Protein AF-A0AAE4K3S6-F1 (afdb_monomer_lite)

Structure (mmCIF, N/CA/C/O backbone):
data_AF-A0AAE4K3S6-F1
#
_entry.id   AF-A0AAE4K3S6-F1
#
loop_
_atom_site.group_PDB
_atom_site.id
_atom_site.type_symbol
_atom_site.label_atom_id
_atom_site.label_alt_id
_atom_site.label_comp_id
_atom_site.label_asym_id
_atom_site.label_entity_id
_atom_site.label_seq_id
_atom_site.pdbx_PDB_ins_code
_atom_site.Cartn_x
_atom_site.Cartn_y
_atom_site.Cartn_z
_atom_site.occupancy
_atom_site.B_iso_or_equiv
_atom_site.auth_seq_id
_atom_site.auth_comp_id
_atom_site.auth_asym_id
_atom_site.auth_atom_id
_atom_site.pdbx_PDB_model_num
ATOM 1 N N . MET A 1 1 ? 15.230 -12.826 1.127 1.00 75.38 1 MET A N 1
ATOM 2 C CA . MET A 1 1 ? 14.024 -13.684 1.085 1.00 75.38 1 MET A CA 1
ATOM 3 C C . MET A 1 1 ? 12.966 -1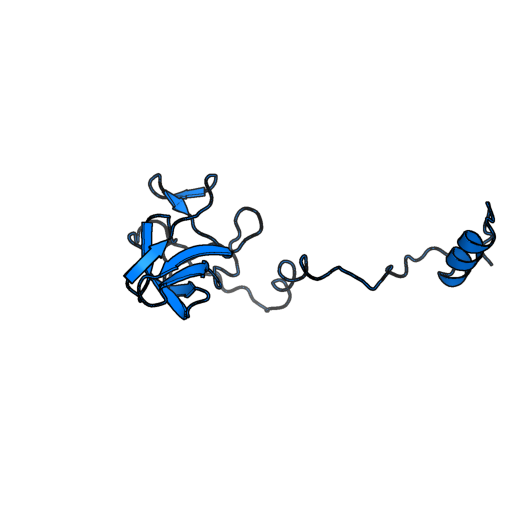2.968 0.265 1.00 75.38 1 MET A C 1
ATOM 5 O O . MET A 1 1 ? 12.835 -11.760 0.452 1.00 75.38 1 MET A O 1
ATOM 9 N N . PRO A 1 2 ? 12.272 -13.660 -0.648 1.00 89.12 2 PRO A N 1
ATOM 10 C CA . PRO A 1 2 ? 11.212 -13.052 -1.440 1.00 89.12 2 PRO A CA 1
ATOM 11 C C . PRO A 1 2 ? 10.028 -12.651 -0.549 1.00 89.12 2 PRO A C 1
ATOM 13 O O . PRO A 1 2 ? 9.647 -13.398 0.352 1.00 89.12 2 PRO A O 1
ATOM 16 N N . LYS A 1 3 ? 9.462 -11.466 -0.784 1.00 93.50 3 LYS A N 1
ATOM 17 C CA . LYS A 1 3 ? 8.271 -10.958 -0.088 1.00 93.50 3 LYS A CA 1
ATOM 18 C C . LYS A 1 3 ? 7.097 -10.910 -1.057 1.00 93.50 3 LYS A C 1
ATOM 20 O O . LYS A 1 3 ? 7.251 -10.444 -2.182 1.00 93.50 3 LYS A O 1
ATOM 25 N N . ALA A 1 4 ? 5.932 -11.374 -0.623 1.00 95.69 4 ALA A N 1
ATOM 26 C CA . ALA A 1 4 ? 4.716 -11.340 -1.428 1.00 95.69 4 ALA A CA 1
ATOM 27 C C . ALA A 1 4 ? 4.220 -9.909 -1.669 1.00 95.69 4 ALA A C 1
ATOM 29 O O . ALA A 1 4 ? 4.333 -9.063 -0.781 1.00 95.69 4 ALA A O 1
ATOM 30 N N . PHE A 1 5 ? 3.664 -9.652 -2.851 1.00 96.44 5 PHE A N 1
ATOM 31 C CA . PHE A 1 5 ? 2.978 -8.396 -3.152 1.00 96.44 5 PHE A CA 1
ATOM 32 C C . PHE A 1 5 ? 1.690 -8.243 -2.352 1.00 96.44 5 PHE A C 1
ATOM 34 O O . PHE A 1 5 ? 0.950 -9.211 -2.163 1.00 96.44 5 PHE A O 1
ATOM 41 N N . ILE A 1 6 ? 1.418 -7.008 -1.942 1.00 97.81 6 ILE A N 1
ATOM 42 C CA . ILE A 1 6 ? 0.150 -6.632 -1.327 1.00 97.81 6 ILE A CA 1
ATOM 43 C C . ILE A 1 6 ? -0.860 -6.293 -2.417 1.00 97.81 6 ILE A C 1
ATOM 45 O O . ILE A 1 6 ? -0.539 -5.612 -3.386 1.00 97.81 6 ILE A O 1
ATOM 49 N N . THR A 1 7 ? -2.091 -6.754 -2.248 1.00 97.75 7 THR A N 1
ATOM 50 C CA . THR A 1 7 ? -3.216 -6.517 -3.157 1.00 97.75 7 THR A CA 1
ATOM 51 C C . THR A 1 7 ? -4.406 -5.912 -2.420 1.00 97.75 7 THR A C 1
ATOM 53 O O . THR A 1 7 ? -4.502 -5.983 -1.192 1.00 97.75 7 THR A O 1
ATOM 56 N N . ILE A 1 8 ? -5.347 -5.320 -3.160 1.00 97.56 8 ILE A N 1
ATOM 57 C CA . ILE A 1 8 ? -6.608 -4.843 -2.574 1.00 97.56 8 ILE A CA 1
ATOM 58 C C . ILE A 1 8 ? -7.320 -5.988 -1.836 1.00 97.56 8 ILE A C 1
ATOM 60 O O . ILE A 1 8 ? -7.482 -7.096 -2.353 1.00 97.56 8 ILE A O 1
ATOM 64 N N . GLY A 1 9 ? -7.779 -5.702 -0.618 1.00 96.50 9 GLY A N 1
ATOM 65 C CA . GLY A 1 9 ? -8.424 -6.666 0.271 1.00 96.50 9 GLY A CA 1
ATOM 66 C C . GLY A 1 9 ? -7.477 -7.359 1.255 1.00 96.50 9 GLY A C 1
ATOM 67 O O . GLY A 1 9 ? -7.961 -8.018 2.180 1.00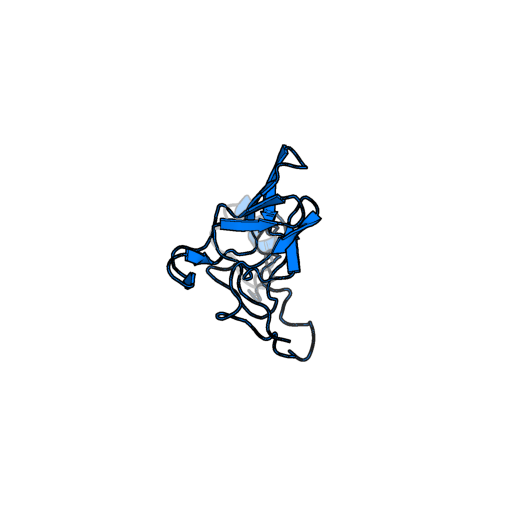 96.50 9 GLY A O 1
ATOM 68 N N . ASP A 1 10 ? -6.161 -7.186 1.110 1.00 97.69 10 ASP A N 1
ATOM 69 C CA . ASP A 1 10 ? -5.187 -7.677 2.086 1.00 97.69 10 ASP A CA 1
ATOM 70 C C . ASP A 1 10 ? -5.343 -6.989 3.442 1.00 97.69 10 ASP A C 1
ATOM 72 O O . ASP A 1 10 ? -5.850 -5.867 3.554 1.00 97.69 10 ASP A O 1
ATOM 76 N N . LYS A 1 11 ? -4.929 -7.693 4.496 1.00 97.94 11 LYS A N 1
ATOM 77 C CA . LYS A 1 11 ? -5.151 -7.270 5.879 1.00 97.94 11 LYS A CA 1
ATOM 78 C C . LYS A 1 11 ? -3.953 -6.527 6.438 1.00 97.94 11 LYS A C 1
ATOM 80 O O . LYS A 1 11 ? -2.830 -6.661 5.963 1.00 97.94 11 LYS A O 1
ATOM 85 N N . THR A 1 12 ? -4.194 -5.750 7.486 1.00 97.94 12 THR A N 1
ATOM 86 C CA . THR A 1 12 ? -3.127 -5.123 8.271 1.00 97.94 12 THR A CA 1
ATOM 87 C C . THR A 1 12 ? -3.089 -5.691 9.684 1.00 97.94 12 THR A C 1
ATOM 89 O O . THR A 1 12 ? -4.086 -6.216 10.183 1.00 97.94 12 THR A O 1
ATOM 92 N N . SER A 1 13 ? -1.955 -5.553 10.371 1.00 97.88 13 SER A N 1
ATOM 93 C CA . SER A 1 13 ? -1.784 -6.009 11.760 1.00 97.88 13 SER A CA 1
ATOM 94 C C . SER A 1 13 ? -2.746 -5.352 12.759 1.00 97.88 13 SER A C 1
ATOM 96 O O . SER A 1 13 ? -2.977 -5.886 13.838 1.00 97.88 13 SER A O 1
ATOM 98 N N . HIS A 1 14 ? -3.339 -4.209 12.408 1.00 97.12 14 HIS A N 1
ATOM 99 C CA . HIS A 1 14 ? -4.369 -3.533 13.202 1.00 97.12 14 HIS A CA 1
ATOM 100 C C . HIS A 1 14 ? -5.797 -4.010 12.877 1.00 97.12 14 HIS A C 1
ATOM 102 O O . HIS A 1 14 ? -6.763 -3.378 13.302 1.00 97.12 14 HIS A O 1
ATOM 108 N N . GLY A 1 15 ? -5.944 -5.091 12.103 1.00 95.88 15 GLY A N 1
ATOM 109 C CA . GLY A 1 15 ? -7.236 -5.597 11.627 1.00 95.88 15 GLY A CA 1
ATOM 110 C C . GLY A 1 15 ? -7.815 -4.796 10.458 1.00 95.88 15 GLY A C 1
ATOM 111 O O . GLY A 1 15 ? -8.985 -4.954 10.117 1.00 95.88 15 GLY A O 1
ATOM 112 N N . GLY A 1 16 ? -7.013 -3.916 9.858 1.00 96.94 16 GLY A N 1
ATOM 113 C CA . GLY A 1 16 ? -7.409 -3.090 8.727 1.00 96.94 16 GLY A CA 1
ATOM 114 C C . GLY A 1 16 ? -7.419 -3.830 7.400 1.00 96.94 16 GLY A C 1
ATOM 115 O O . GLY A 1 16 ? -7.101 -5.018 7.330 1.00 96.94 16 GLY A O 1
ATOM 116 N N . THR A 1 17 ? -7.809 -3.125 6.341 1.00 98.12 17 THR A N 1
ATOM 117 C CA . THR A 1 17 ? -7.858 -3.665 4.973 1.00 98.12 17 THR A CA 1
ATOM 118 C C . THR A 1 17 ? -7.339 -2.646 3.962 1.00 98.12 17 THR A C 1
ATOM 120 O O . THR A 1 17 ? -7.615 -1.453 4.094 1.00 98.12 17 THR A O 1
ATOM 123 N N . VAL A 1 18 ? -6.597 -3.110 2.959 1.00 98.06 18 VAL A N 1
ATOM 124 C CA . VAL A 1 18 ? -6.140 -2.296 1.822 1.00 98.06 18 VAL A CA 1
ATOM 125 C C . VAL A 1 18 ? -7.299 -2.062 0.856 1.00 98.06 18 VAL A C 1
ATOM 127 O O . VAL A 1 18 ? -7.965 -3.019 0.461 1.00 98.06 18 VAL A O 1
ATOM 130 N N . ILE A 1 19 ? -7.548 -0.804 0.486 1.00 97.75 19 ILE A N 1
ATOM 131 C CA . ILE A 1 19 ? -8.739 -0.403 -0.284 1.00 97.75 19 ILE A CA 1
ATOM 132 C C . ILE A 1 19 ? -8.433 0.206 -1.656 1.00 97.75 19 ILE A C 1
ATOM 134 O O . ILE A 1 19 ? -9.347 0.321 -2.467 1.00 97.75 19 ILE A O 1
ATOM 138 N N . SER A 1 20 ? -7.182 0.572 -1.940 1.00 96.81 20 SER A N 1
ATOM 139 C CA . SER A 1 20 ? -6.763 1.059 -3.260 1.00 96.81 20 SER A CA 1
ATOM 140 C C . SER A 1 20 ? -5.500 0.354 -3.751 1.00 96.81 20 SER A C 1
ATOM 142 O O . SER A 1 20 ? -4.781 -0.274 -2.971 1.00 96.81 20 SER A O 1
ATOM 144 N N . GLY A 1 21 ? -5.281 0.413 -5.062 1.00 96.06 21 GLY A N 1
ATOM 145 C CA . GLY A 1 21 ? -4.194 -0.260 -5.759 1.00 96.06 21 GLY A CA 1
ATOM 146 C C . GLY A 1 21 ? -4.137 0.143 -7.231 1.00 96.06 21 GLY A C 1
ATOM 147 O O . GLY A 1 21 ? -4.992 0.879 -7.729 1.00 96.06 21 GLY A O 1
ATOM 148 N N . ASP A 1 22 ? -3.133 -0.364 -7.932 1.00 96.00 22 ASP A N 1
ATOM 149 C CA . ASP A 1 22 ? -2.882 -0.123 -9.348 1.00 96.00 22 ASP A CA 1
ATOM 150 C C . ASP A 1 22 ? -3.692 -1.067 -10.243 1.00 96.00 22 ASP A C 1
ATOM 152 O O . ASP A 1 22 ? -3.461 -2.275 -10.271 1.00 96.00 22 ASP A O 1
ATOM 156 N N . LEU A 1 23 ? -4.628 -0.512 -11.013 1.00 94.69 23 LEU A N 1
ATOM 157 C CA . LEU A 1 23 ? -5.481 -1.281 -11.926 1.00 94.69 23 LEU A CA 1
ATOM 158 C C . LEU A 1 23 ? -4.733 -1.823 -13.153 1.00 94.69 23 LEU A C 1
ATOM 160 O O . LEU A 1 23 ? -5.251 -2.700 -13.842 1.00 94.69 23 LEU A O 1
ATOM 164 N N . THR A 1 24 ? -3.541 -1.307 -13.448 1.00 94.81 24 THR A N 1
ATOM 165 C CA . THR A 1 24 ? -2.702 -1.798 -14.550 1.00 94.81 24 THR A CA 1
ATOM 166 C C . THR A 1 24 ? -1.830 -2.974 -14.124 1.00 94.81 24 THR A C 1
ATOM 168 O O . THR A 1 24 ? -1.421 -3.772 -14.968 1.00 94.81 24 THR A O 1
ATOM 171 N N . PHE A 1 25 ? -1.603 -3.133 -12.816 1.00 94.06 25 PHE A N 1
ATOM 172 C CA . PHE A 1 25 ? -0.806 -4.214 -12.260 1.00 94.06 25 PHE A CA 1
ATOM 173 C C . PHE A 1 25 ? -1.660 -5.139 -11.390 1.00 94.06 25 PHE A C 1
ATOM 175 O O . PHE A 1 25 ? -1.942 -4.876 -10.222 1.00 94.06 25 PHE A O 1
ATOM 182 N N . MET A 1 26 ? -2.052 -6.264 -11.983 1.00 94.38 26 MET A N 1
ATOM 183 C CA . MET A 1 26 ? -2.988 -7.212 -11.387 1.00 94.38 26 MET A CA 1
ATOM 184 C C . MET A 1 26 ? -2.282 -8.501 -10.966 1.00 94.38 26 MET A C 1
ATOM 186 O O . MET A 1 26 ? -1.602 -9.144 -11.764 1.00 94.38 26 MET A O 1
ATOM 190 N N . VAL A 1 27 ? -2.516 -8.932 -9.729 1.00 94.12 27 VAL A N 1
ATOM 191 C CA . VAL A 1 27 ? -2.081 -10.225 -9.191 1.00 94.12 27 VAL A CA 1
ATOM 192 C C . VAL A 1 27 ? -3.323 -11.014 -8.798 1.00 94.12 27 VAL A C 1
ATOM 194 O O . VAL A 1 27 ? -4.123 -10.567 -7.982 1.00 94.12 27 VAL A O 1
ATOM 197 N N . HIS A 1 28 ? -3.520 -12.184 -9.412 1.00 91.31 28 HIS A N 1
ATOM 198 C CA . HIS A 1 28 ? -4.712 -13.021 -9.206 1.00 91.31 28 HIS A CA 1
ATOM 199 C C . HIS A 1 28 ? -6.043 -12.261 -9.383 1.00 91.31 28 HIS A C 1
ATOM 201 O O . HIS A 1 28 ? -6.996 -12.464 -8.634 1.00 91.31 28 HIS A O 1
ATOM 207 N N . GLY A 1 29 ? -6.098 -11.348 -10.359 1.00 93.38 29 GLY A N 1
ATOM 208 C CA . GLY A 1 29 ? -7.281 -10.522 -10.621 1.00 93.38 29 GLY A CA 1
ATOM 209 C C . GLY A 1 29 ? -7.523 -9.411 -9.594 1.00 93.38 29 GLY A C 1
ATOM 210 O O . GLY A 1 29 ? -8.564 -8.761 -9.651 1.00 93.38 29 GLY A O 1
ATOM 211 N N . LYS A 1 30 ? -6.580 -9.166 -8.677 1.00 95.88 30 LYS A N 1
ATOM 212 C CA . LYS A 1 30 ? -6.633 -8.071 -7.708 1.00 95.88 30 LYS A CA 1
ATOM 213 C C . LYS A 1 30 ? -5.556 -7.024 -8.008 1.00 95.88 30 LYS A C 1
ATOM 215 O O . LYS A 1 30 ? -4.411 -7.410 -8.254 1.00 95.88 30 LYS A O 1
ATOM 220 N N . PRO A 1 31 ? -5.884 -5.725 -7.940 1.00 96.75 31 PRO A N 1
ATOM 221 C CA . PRO A 1 31 ? -4.900 -4.657 -8.096 1.00 96.75 31 PRO A CA 1
ATOM 222 C C . PRO A 1 31 ? -3.824 -4.729 -7.013 1.00 96.75 31 PRO A C 1
ATOM 224 O O . PRO A 1 31 ? -4.140 -4.938 -5.835 1.00 96.75 31 PRO A O 1
ATOM 227 N N . VAL A 1 32 ? -2.566 -4.551 -7.408 1.00 96.88 32 VAL A N 1
ATOM 228 C CA . VAL A 1 32 ? -1.414 -4.502 -6.499 1.00 96.88 32 VAL A CA 1
ATOM 229 C C . VAL A 1 32 ? -1.328 -3.125 -5.844 1.00 96.88 32 VAL A C 1
ATOM 231 O O . VAL A 1 32 ? -1.463 -2.102 -6.508 1.00 96.88 32 VAL A O 1
ATOM 234 N N . ALA A 1 33 ? -1.097 -3.092 -4.535 1.00 97.44 33 ALA A N 1
ATOM 235 C CA . ALA A 1 33 ? -0.957 -1.859 -3.772 1.00 97.44 33 ALA A CA 1
ATOM 236 C C . ALA A 1 33 ? 0.469 -1.295 -3.845 1.00 97.44 33 ALA A C 1
ATOM 238 O O . ALA A 1 33 ? 1.453 -2.025 -3.997 1.00 97.44 33 ALA A O 1
ATOM 239 N N . ARG A 1 34 ? 0.584 0.021 -3.703 1.00 97.38 34 ARG A N 1
ATOM 240 C CA . ARG A 1 34 ? 1.826 0.793 -3.799 1.00 97.38 34 ARG A CA 1
ATOM 241 C C . ARG A 1 34 ? 1.924 1.797 -2.657 1.00 97.38 34 ARG A C 1
ATOM 243 O O . ARG A 1 34 ? 0.968 2.029 -1.918 1.00 97.38 34 ARG A O 1
ATOM 250 N N . VAL A 1 35 ? 3.083 2.427 -2.515 1.00 97.38 35 VAL A N 1
ATOM 251 C CA . VAL A 1 35 ? 3.243 3.584 -1.628 1.00 97.38 35 VAL A CA 1
ATOM 252 C C . VAL A 1 35 ? 2.252 4.678 -2.039 1.00 97.38 35 VAL A C 1
ATOM 254 O O . VAL A 1 35 ? 2.121 5.000 -3.217 1.00 97.38 35 VAL A O 1
ATOM 257 N N . GLY A 1 36 ? 1.534 5.225 -1.059 1.00 96.06 36 GLY A N 1
ATOM 258 C CA . GLY A 1 36 ? 0.448 6.187 -1.264 1.00 96.06 36 GLY A CA 1
ATOM 259 C C . GLY A 1 36 ? -0.954 5.572 -1.337 1.00 96.06 36 GLY A C 1
ATOM 260 O O . GLY A 1 36 ? -1.926 6.287 -1.082 1.00 96.06 36 GLY A O 1
ATOM 261 N N . ASP A 1 37 ? -1.084 4.265 -1.597 1.00 97.50 37 ASP A N 1
ATOM 262 C CA . ASP A 1 37 ? -2.387 3.594 -1.574 1.00 97.50 37 ASP A CA 1
ATOM 263 C C . ASP A 1 37 ? -2.974 3.534 -0.161 1.00 97.50 37 ASP A C 1
ATOM 265 O O . ASP A 1 37 ? -2.259 3.503 0.842 1.00 97.50 37 ASP A O 1
ATOM 269 N N . GLN A 1 38 ? -4.300 3.542 -0.075 1.00 97.75 38 GLN A N 1
ATOM 270 C CA . GLN A 1 38 ? -5.033 3.726 1.167 1.00 97.75 38 GLN A CA 1
ATOM 271 C C . GLN A 1 38 ? -5.400 2.401 1.830 1.00 97.75 38 GLN A C 1
ATOM 273 O O . GLN A 1 38 ? -5.751 1.401 1.196 1.00 97.75 38 GLN A O 1
ATOM 278 N N . THR A 1 39 ? -5.390 2.433 3.158 1.00 97.88 39 THR A N 1
ATOM 279 C CA . THR A 1 39 ? -5.831 1.345 4.027 1.00 97.88 39 THR A CA 1
ATOM 280 C C . THR A 1 39 ? -6.839 1.870 5.036 1.00 97.88 39 THR A C 1
ATOM 282 O O . THR A 1 39 ? -6.680 2.970 5.555 1.00 97.88 39 THR A O 1
ATOM 285 N N . VAL A 1 40 ? -7.877 1.096 5.343 1.00 98.12 40 VAL A N 1
ATOM 286 C CA . VAL A 1 40 ? -8.822 1.411 6.424 1.00 98.12 40 VAL A CA 1
ATOM 287 C C . VAL A 1 40 ? -8.351 0.711 7.686 1.00 98.12 40 VAL A C 1
ATOM 289 O O . VAL A 1 40 ? -8.198 -0.510 7.687 1.00 98.12 40 VAL A O 1
ATOM 292 N N . CYS A 1 41 ? -8.143 1.462 8.764 1.00 97.62 41 CYS A N 1
ATOM 293 C CA . CYS A 1 41 ? -7.700 0.932 10.048 1.00 97.62 41 CYS A CA 1
ATOM 294 C C . CYS A 1 41 ? -8.818 1.067 11.097 1.00 97.62 41 CYS A C 1
ATOM 296 O O . CYS A 1 41 ? -9.100 2.186 11.530 1.00 97.62 41 CYS A O 1
ATOM 298 N N . PRO A 1 42 ? -9.435 -0.040 11.560 1.00 96.69 42 PRO A N 1
ATOM 299 C CA . PRO A 1 42 ? -10.491 0.015 12.572 1.00 96.69 42 PRO A CA 1
ATOM 300 C C . PRO A 1 42 ? -9.951 0.421 13.948 1.00 96.69 42 PRO A C 1
ATOM 302 O O . PRO A 1 42 ? -10.651 1.073 14.715 1.00 96.69 42 PRO A O 1
ATOM 305 N N . ARG A 1 43 ? -8.687 0.093 14.247 1.00 96.50 43 ARG A N 1
ATOM 306 C CA . ARG A 1 43 ? -8.030 0.447 15.514 1.00 96.50 43 ARG A CA 1
ATOM 307 C C . ARG A 1 43 ? -7.779 1.948 15.656 1.00 96.50 43 ARG A C 1
ATOM 309 O O . ARG A 1 43 ? -7.931 2.488 16.742 1.00 96.50 43 ARG A O 1
ATOM 316 N N . CYS A 1 44 ? -7.364 2.601 14.572 1.00 95.62 44 CYS A N 1
ATOM 317 C CA . CYS A 1 44 ? -7.049 4.032 14.549 1.00 95.62 44 CYS A CA 1
ATOM 318 C C . CYS A 1 44 ? -8.210 4.885 14.009 1.00 95.62 44 CYS A C 1
ATOM 320 O O . CYS A 1 44 ? -8.052 6.094 13.897 1.00 95.62 44 CYS A O 1
ATOM 322 N N . GLN A 1 45 ? -9.339 4.254 13.659 1.00 95.19 45 GLN A N 1
ATOM 323 C CA . GLN A 1 45 ? -10.564 4.889 13.161 1.00 95.19 45 GLN A CA 1
ATOM 324 C C . GLN A 1 45 ? -10.323 5.866 12.000 1.00 95.19 45 GLN A C 1
ATOM 326 O O . GLN A 1 45 ? -10.743 7.019 12.037 1.00 95.19 45 GLN A O 1
ATOM 331 N N . GLY A 1 46 ? -9.644 5.405 10.947 1.00 95.75 46 GLY A N 1
ATOM 332 C CA . GLY A 1 46 ? -9.356 6.260 9.797 1.00 95.75 46 GLY A CA 1
ATOM 333 C C . GLY A 1 46 ? -8.764 5.534 8.598 1.00 95.75 46 GLY A C 1
ATOM 334 O O . GLY A 1 46 ? -8.532 4.320 8.627 1.00 95.75 46 GLY A O 1
ATOM 335 N N . THR A 1 47 ? -8.518 6.307 7.543 1.00 97.75 47 THR A N 1
ATOM 336 C CA . THR A 1 47 ? -7.808 5.880 6.337 1.00 97.75 47 THR A CA 1
ATOM 337 C C . THR A 1 47 ? -6.362 6.348 6.373 1.00 97.75 47 THR A C 1
ATOM 339 O O . THR A 1 47 ? -6.095 7.520 6.633 1.00 97.75 47 THR A O 1
ATOM 342 N N . PHE A 1 48 ? -5.434 5.438 6.101 1.00 97.75 48 PHE A N 1
ATOM 343 C CA . PHE A 1 48 ? -4.002 5.691 6.180 1.00 97.75 48 PHE A CA 1
ATOM 344 C C . PHE A 1 48 ? -3.295 5.171 4.938 1.00 97.75 48 PHE A C 1
ATOM 346 O O . PHE A 1 48 ? -3.491 4.017 4.546 1.00 97.75 48 PHE A O 1
ATOM 353 N N . ALA A 1 49 ? -2.425 6.006 4.376 1.00 97.69 49 ALA A N 1
ATOM 354 C CA . ALA A 1 49 ? -1.608 5.645 3.231 1.00 97.69 49 ALA A CA 1
ATOM 355 C C . ALA A 1 49 ? -0.527 4.617 3.605 1.00 97.69 49 ALA A C 1
ATOM 357 O O . ALA A 1 49 ? -0.024 4.604 4.734 1.00 97.69 49 ALA A O 1
ATOM 358 N N . ILE A 1 50 ? -0.138 3.782 2.648 1.00 97.81 50 ILE A N 1
ATOM 359 C CA . ILE A 1 50 ? 1.059 2.942 2.715 1.00 97.81 50 ILE A CA 1
ATOM 360 C C . ILE A 1 50 ? 2.291 3.841 2.574 1.00 97.81 50 ILE A C 1
ATOM 362 O O . ILE A 1 50 ? 2.356 4.664 1.663 1.00 97.81 50 ILE A O 1
ATOM 366 N N . THR A 1 51 ? 3.257 3.700 3.481 1.00 97.38 51 THR A N 1
ATOM 367 C CA . THR A 1 51 ? 4.423 4.594 3.585 1.00 97.38 51 THR A CA 1
ATOM 368 C C . THR A 1 51 ? 5.738 3.945 3.175 1.00 97.38 51 THR A C 1
ATOM 370 O O . THR A 1 51 ? 6.689 4.664 2.885 1.00 97.38 51 THR A O 1
ATOM 373 N N . THR A 1 52 ? 5.817 2.612 3.135 1.00 95.38 52 THR A N 1
ATOM 374 C CA . THR A 1 52 ? 7.018 1.886 2.691 1.00 95.38 52 THR A CA 1
ATOM 375 C C . THR A 1 52 ? 6.685 0.899 1.576 1.00 95.38 52 THR A C 1
ATOM 377 O O . THR A 1 52 ? 5.547 0.448 1.461 1.00 95.38 52 THR A O 1
ATOM 380 N N . GLY A 1 53 ? 7.681 0.574 0.754 1.00 94.00 53 GLY A N 1
ATOM 381 C CA . GLY A 1 53 ? 7.549 -0.333 -0.383 1.00 94.00 53 GLY A CA 1
ATOM 382 C C . GLY A 1 53 ? 8.886 -0.957 -0.783 1.00 94.00 53 GLY A C 1
ATOM 383 O O . GLY A 1 53 ? 9.878 -0.879 -0.053 1.00 94.00 53 GLY A O 1
ATOM 384 N N . ALA A 1 54 ? 8.914 -1.587 -1.954 1.00 91.75 54 ALA A N 1
ATOM 385 C CA . ALA A 1 54 ? 10.137 -2.028 -2.615 1.00 91.75 54 ALA A CA 1
ATOM 386 C C . ALA A 1 54 ? 11.025 -0.853 -3.021 1.00 91.75 54 ALA A C 1
ATOM 388 O O . ALA A 1 54 ? 10.526 0.179 -3.458 1.00 91.75 54 ALA A O 1
ATOM 389 N N . LEU A 1 55 ? 12.338 -1.017 -2.877 1.00 87.81 55 LEU A N 1
ATOM 390 C CA . LEU A 1 55 ? 13.287 0.022 -3.275 1.00 87.81 55 LEU A CA 1
ATOM 391 C C . LEU A 1 55 ? 13.658 -0.099 -4.752 1.00 87.81 55 LEU A C 1
ATOM 393 O O . LEU A 1 55 ? 14.000 0.889 -5.380 1.00 87.81 55 LEU A O 1
ATOM 397 N N . ASP A 1 56 ? 13.586 -1.302 -5.305 1.00 89.12 56 ASP A N 1
ATOM 398 C CA . ASP A 1 56 ? 14.007 -1.642 -6.664 1.00 89.12 56 ASP A CA 1
ATOM 399 C C . ASP A 1 56 ? 12.832 -1.908 -7.621 1.00 89.12 56 ASP A C 1
ATOM 401 O O . ASP A 1 56 ? 13.049 -2.270 -8.777 1.00 89.12 56 ASP A O 1
ATOM 405 N N . MET A 1 57 ? 11.588 -1.701 -7.173 1.00 88.69 57 MET A N 1
ATOM 406 C CA . MET A 1 57 ? 10.394 -1.952 -7.978 1.00 88.69 57 MET A CA 1
ATOM 407 C C . MET A 1 57 ? 9.338 -0.859 -7.813 1.00 88.69 57 MET A C 1
ATOM 409 O O . MET A 1 57 ? 8.785 -0.648 -6.731 1.00 88.69 57 MET A O 1
ATOM 413 N N . PHE A 1 58 ? 8.991 -0.235 -8.938 1.00 91.62 58 PHE A N 1
ATOM 414 C CA . PHE A 1 58 ? 8.040 0.868 -9.026 1.00 91.62 58 PHE A CA 1
ATOM 415 C C . PHE A 1 58 ? 6.940 0.546 -10.041 1.00 91.62 58 PHE A C 1
ATOM 417 O O . PHE A 1 58 ? 7.202 -0.074 -11.070 1.00 91.62 58 PHE A O 1
ATOM 424 N N . SER A 1 59 ? 5.716 0.995 -9.771 1.00 91.06 59 SER A N 1
ATOM 425 C CA . SER A 1 59 ? 4.599 0.971 -10.718 1.00 91.06 59 SER A CA 1
ATOM 426 C C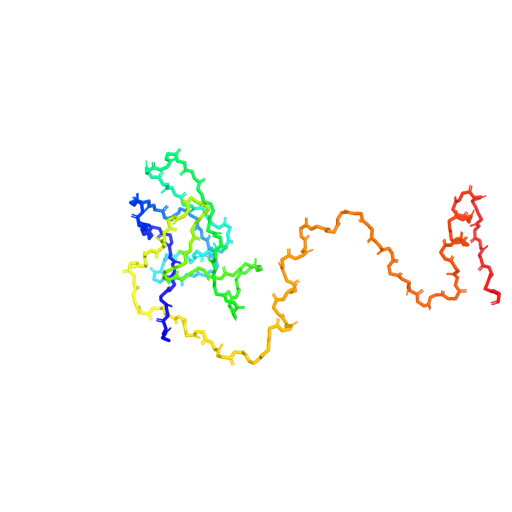 . SER A 1 59 ? 3.921 2.337 -10.737 1.00 91.06 59 SER A C 1
ATOM 428 O O . SER A 1 59 ? 3.658 2.912 -9.679 1.00 91.06 59 SER A O 1
ATOM 430 N N . LEU A 1 60 ? 3.698 2.892 -11.932 1.00 89.38 60 LEU A N 1
ATOM 431 C CA . LEU A 1 60 ? 3.236 4.271 -12.183 1.00 89.38 60 LEU A CA 1
ATOM 432 C C . LEU A 1 60 ? 3.893 5.314 -11.245 1.00 89.38 60 LEU A C 1
ATOM 434 O O . LEU A 1 60 ? 3.200 6.110 -10.614 1.00 89.38 60 LEU A O 1
ATOM 438 N N . GLY A 1 61 ? 5.222 5.252 -11.098 1.00 90.25 61 GLY A N 1
ATOM 439 C CA . GLY A 1 61 ? 6.014 6.198 -10.296 1.00 90.25 61 GLY A CA 1
ATOM 440 C C . GLY A 1 61 ? 6.007 5.977 -8.776 1.00 90.25 61 GLY A C 1
ATOM 441 O O . GLY A 1 61 ? 6.639 6.737 -8.055 1.00 90.25 61 GLY A O 1
ATOM 442 N N . ALA A 1 62 ? 5.330 4.945 -8.262 1.00 92.69 62 ALA A N 1
ATOM 443 C CA . ALA A 1 62 ? 5.297 4.639 -6.829 1.00 92.69 62 ALA A CA 1
ATOM 444 C C . ALA A 1 62 ? 5.859 3.244 -6.533 1.00 92.69 62 ALA A C 1
ATOM 446 O O . ALA A 1 62 ? 5.595 2.288 -7.263 1.00 92.69 62 ALA A O 1
ATOM 447 N N . ALA A 1 63 ? 6.609 3.119 -5.437 1.00 95.06 63 ALA A N 1
ATOM 448 C CA . ALA A 1 63 ? 7.170 1.848 -4.988 1.00 95.06 63 ALA A CA 1
ATOM 449 C C . ALA A 1 63 ? 6.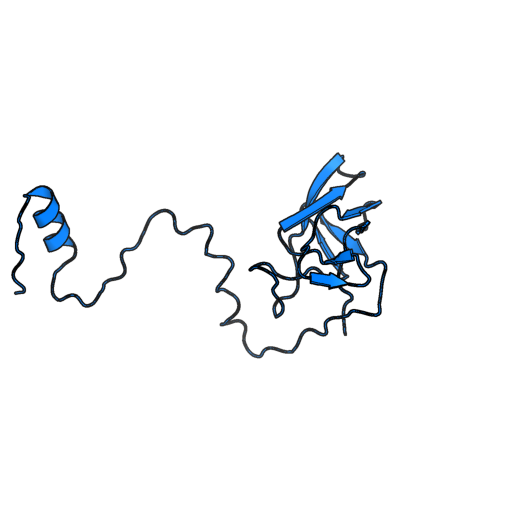070 0.819 -4.684 1.00 95.06 63 ALA A C 1
ATOM 451 O O . ALA A 1 63 ? 5.060 1.140 -4.054 1.00 95.06 63 ALA A O 1
ATOM 452 N N . VAL A 1 64 ? 6.265 -0.429 -5.104 1.00 95.88 64 VAL A N 1
ATOM 453 C CA . VAL A 1 64 ? 5.276 -1.501 -4.906 1.00 95.88 64 VAL A CA 1
ATOM 454 C C . VAL A 1 64 ? 5.279 -1.983 -3.453 1.00 95.88 64 VAL A C 1
ATOM 456 O O . VAL A 1 64 ? 6.340 -2.246 -2.886 1.00 95.88 64 VAL A O 1
ATOM 459 N N . ALA A 1 65 ? 4.099 -2.132 -2.845 1.00 96.62 65 ALA A N 1
ATOM 460 C CA . ALA A 1 65 ? 3.957 -2.578 -1.463 1.00 96.62 65 ALA A CA 1
ATOM 461 C C . ALA A 1 65 ? 4.070 -4.107 -1.342 1.00 96.62 65 ALA A C 1
ATOM 463 O O . ALA A 1 65 ? 3.517 -4.876 -2.136 1.00 96.62 65 ALA A O 1
ATOM 464 N N . ARG A 1 66 ? 4.776 -4.565 -0.310 1.00 96.50 66 ARG A N 1
ATOM 465 C CA . ARG A 1 66 ? 5.091 -5.972 -0.050 1.00 96.50 66 ARG A CA 1
ATOM 466 C C . ARG A 1 66 ? 4.721 -6.369 1.373 1.00 96.50 66 ARG A C 1
ATOM 468 O O . ARG A 1 66 ? 4.478 -5.545 2.255 1.00 96.50 66 ARG A O 1
ATOM 475 N N . HIS A 1 67 ? 4.703 -7.672 1.618 1.00 96.50 67 HIS A N 1
ATOM 476 C CA . HIS A 1 67 ? 4.515 -8.208 2.955 1.00 96.50 67 HIS A CA 1
ATOM 477 C C . HIS A 1 67 ? 5.538 -7.619 3.936 1.00 96.50 67 HIS A C 1
ATOM 479 O O . HIS A 1 67 ? 6.749 -7.654 3.692 1.00 96.50 67 HIS A O 1
ATOM 485 N N . GLY A 1 68 ? 5.045 -7.096 5.058 1.00 95.62 68 GLY A N 1
ATOM 486 C CA . GLY A 1 68 ? 5.879 -6.454 6.070 1.00 95.62 68 GLY A CA 1
ATOM 487 C C . GLY A 1 68 ? 6.061 -4.943 5.899 1.00 95.62 68 GLY A C 1
ATOM 488 O O . GLY A 1 68 ? 6.648 -4.324 6.787 1.00 95.62 68 GLY A O 1
ATOM 489 N N . ASP A 1 69 ? 5.562 -4.341 4.817 1.00 96.81 69 ASP A N 1
ATOM 490 C CA . ASP A 1 69 ? 5.569 -2.885 4.659 1.00 96.81 69 ASP A CA 1
ATOM 491 C C . ASP A 1 69 ? 4.585 -2.193 5.608 1.00 96.81 69 ASP A C 1
ATOM 493 O O . ASP A 1 69 ? 3.685 -2.821 6.178 1.00 96.81 69 ASP A O 1
ATOM 497 N N . ARG A 1 70 ? 4.795 -0.894 5.835 1.00 97.62 70 ARG A N 1
ATOM 498 C CA . ARG A 1 70 ? 4.101 -0.110 6.859 1.00 97.62 70 ARG A CA 1
ATOM 499 C C . ARG A 1 70 ? 3.119 0.885 6.260 1.00 97.62 70 ARG A C 1
ATOM 501 O O . ARG A 1 70 ? 3.265 1.366 5.140 1.00 97.62 70 ARG A O 1
ATOM 508 N N . THR A 1 71 ? 2.124 1.216 7.069 1.00 97.50 71 THR A N 1
ATOM 509 C CA . THR A 1 71 ? 1.149 2.283 6.822 1.00 97.50 71 THR A CA 1
ATOM 510 C C . THR A 1 71 ? 1.439 3.492 7.709 1.00 97.50 71 THR A C 1
ATOM 512 O O . THR A 1 71 ? 2.150 3.381 8.710 1.00 97.50 71 THR A O 1
ATOM 515 N N . ALA A 1 72 ? 0.845 4.643 7.394 1.00 97.31 72 ALA A N 1
ATOM 516 C CA . ALA A 1 72 ? 1.019 5.882 8.152 1.00 97.31 72 ALA A CA 1
ATOM 517 C C . ALA A 1 72 ? 0.551 5.771 9.617 1.00 97.31 72 ALA A C 1
ATOM 519 O O . ALA A 1 72 ? 1.129 6.408 10.489 1.00 97.31 72 ALA A O 1
ATOM 520 N N . CYS A 1 73 ? -0.436 4.914 9.917 1.00 95.62 73 CYS A N 1
ATOM 521 C CA . CYS A 1 73 ? -0.837 4.624 11.302 1.00 95.62 73 CYS A CA 1
ATOM 522 C C . CYS A 1 73 ? 0.099 3.653 12.044 1.00 95.62 73 CYS A C 1
ATOM 524 O O . CYS A 1 73 ? -0.162 3.307 13.195 1.00 95.62 73 CYS A O 1
ATOM 526 N N . GLY A 1 74 ? 1.157 3.166 11.389 1.00 96.06 74 GLY A N 1
ATOM 527 C CA . GLY A 1 74 ? 2.110 2.209 11.948 1.00 96.06 74 GLY A CA 1
ATOM 528 C C . GLY A 1 74 ? 1.706 0.736 11.821 1.00 96.06 74 GLY A C 1
ATOM 529 O O . GLY A 1 74 ? 2.457 -0.126 12.269 1.00 96.06 74 GLY A O 1
ATOM 530 N N . ALA A 1 75 ? 0.563 0.414 11.201 1.00 96.88 75 ALA A N 1
ATOM 531 C CA . ALA A 1 75 ? 0.180 -0.975 10.945 1.00 96.88 75 ALA A CA 1
ATOM 532 C C . ALA A 1 75 ? 1.051 -1.603 9.846 1.00 96.88 75 ALA A C 1
ATOM 534 O O . ALA A 1 75 ? 1.445 -0.920 8.896 1.00 96.88 75 ALA A O 1
ATOM 535 N N . THR A 1 76 ? 1.276 -2.911 9.951 1.00 97.81 76 THR A N 1
ATOM 536 C CA . THR A 1 76 ? 2.043 -3.712 8.988 1.00 97.81 76 THR A CA 1
ATOM 537 C C . THR A 1 76 ? 1.105 -4.418 8.017 1.00 97.81 76 THR A C 1
ATOM 539 O O . THR A 1 76 ? 0.074 -4.945 8.439 1.00 97.81 76 THR A O 1
ATOM 542 N N . LEU A 1 77 ? 1.465 -4.463 6.737 1.00 97.81 77 LEU A N 1
ATOM 543 C CA . LEU A 1 77 ? 0.706 -5.134 5.683 1.00 97.81 77 LEU A CA 1
ATOM 544 C C . LEU A 1 77 ? 0.936 -6.653 5.68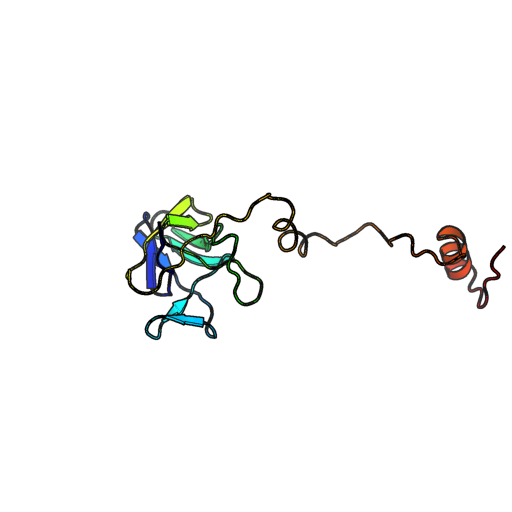8 1.00 97.81 77 LEU A C 1
ATOM 546 O O . LEU A 1 77 ? 2.071 -7.139 5.752 1.00 97.81 77 LEU A O 1
ATOM 550 N N . ILE A 1 78 ? -0.155 -7.407 5.581 1.00 97.81 78 ILE A N 1
ATOM 551 C CA . ILE A 1 78 ? -0.192 -8.870 5.611 1.00 97.81 78 ILE A CA 1
ATOM 552 C C . ILE A 1 78 ? -0.761 -9.356 4.278 1.00 97.81 78 ILE A C 1
ATOM 554 O O . ILE A 1 78 ? -1.946 -9.173 4.006 1.00 97.81 78 ILE A O 1
ATOM 558 N N . ALA A 1 79 ? 0.089 -9.977 3.458 1.00 96.38 79 ALA A N 1
ATOM 559 C CA . ALA A 1 79 ? -0.320 -10.509 2.166 1.00 96.38 79 ALA A CA 1
ATOM 560 C C . ALA A 1 79 ? -1.236 -11.723 2.369 1.00 96.38 79 ALA A C 1
ATOM 562 O O . ALA A 1 79 ? -0.927 -12.598 3.181 1.00 96.38 79 ALA A O 1
ATOM 563 N N . SER A 1 80 ? -2.337 -11.803 1.621 1.00 93.69 80 SER A N 1
ATOM 564 C CA . SER A 1 80 ? -3.194 -13.001 1.586 1.00 93.69 80 SER A CA 1
ATOM 565 C C . SER A 1 80 ? -2.666 -14.101 0.659 1.00 93.69 80 SER A C 1
ATOM 567 O O . SER A 1 80 ? -3.183 -15.216 0.667 1.00 93.69 80 SER A O 1
ATOM 569 N N . GLN A 1 81 ? -1.632 -13.796 -0.127 1.00 91.56 81 GLN A N 1
ATOM 570 C CA . GLN A 1 81 ? -1.000 -14.694 -1.089 1.00 91.56 81 GLN A CA 1
ATOM 571 C C . GLN A 1 81 ? 0.507 -14.811 -0.821 1.00 91.56 81 GLN A C 1
ATOM 573 O O . GLN A 1 81 ? 1.106 -13.906 -0.240 1.00 91.56 81 GLN A O 1
ATOM 578 N N . ALA A 1 82 ? 1.117 -15.909 -1.282 1.00 89.56 82 ALA A N 1
ATOM 579 C CA . ALA A 1 82 ? 2.570 -16.114 -1.236 1.00 89.56 82 ALA A CA 1
ATOM 580 C C . ALA A 1 82 ? 3.190 -16.561 -2.578 1.00 89.56 82 ALA A C 1
ATOM 582 O O . ALA A 1 82 ? 4.345 -16.976 -2.613 1.00 89.56 82 ALA A O 1
ATOM 583 N N . THR A 1 83 ? 2.437 -16.510 -3.680 1.00 89.88 83 THR A N 1
ATOM 584 C CA . THR A 1 83 ? 2.872 -17.010 -4.997 1.00 89.88 83 THR A CA 1
ATOM 585 C C . THR A 1 83 ? 3.518 -15.916 -5.843 1.00 89.88 83 THR A C 1
ATOM 587 O O . THR A 1 83 ? 4.498 -16.169 -6.539 1.00 89.88 83 THR A O 1
ATOM 590 N N . SER A 1 84 ? 3.003 -14.687 -5.774 1.00 91.25 84 SER A N 1
ATOM 591 C CA . SER A 1 84 ? 3.551 -13.542 -6.505 1.00 91.25 84 SER A CA 1
ATOM 592 C C . SER A 1 84 ? 4.438 -12.736 -5.568 1.00 91.25 84 SER A C 1
ATOM 594 O O . SER A 1 84 ? 3.955 -11.934 -4.761 1.00 91.25 84 SER A O 1
ATOM 596 N N . THR A 1 85 ? 5.742 -12.991 -5.647 1.00 91.25 85 THR A N 1
ATOM 597 C CA . THR A 1 85 ? 6.732 -12.432 -4.725 1.00 91.25 85 THR A CA 1
ATOM 598 C C . THR A 1 85 ? 7.844 -11.675 -5.430 1.00 91.25 85 THR A C 1
ATOM 600 O O . THR A 1 85 ? 8.255 -12.048 -6.524 1.00 91.25 85 THR A O 1
ATOM 603 N N . HIS A 1 86 ? 8.400 -10.690 -4.734 1.00 88.06 86 HIS A N 1
ATOM 604 C CA . HIS A 1 86 ? 9.579 -9.941 -5.135 1.00 88.06 86 HIS A CA 1
ATOM 605 C C . HIS A 1 86 ? 10.760 -10.266 -4.215 1.00 88.06 86 HIS A C 1
ATOM 607 O O . HIS A 1 86 ? 10.662 -10.110 -2.994 1.00 88.06 86 HIS A O 1
ATOM 613 N N . ALA A 1 87 ? 11.887 -10.694 -4.780 1.00 85.50 87 ALA A N 1
ATOM 614 C CA . ALA A 1 87 ? 13.152 -10.760 -4.057 1.00 85.50 87 ALA A CA 1
ATOM 615 C C . ALA A 1 87 ? 13.896 -9.443 -4.284 1.00 85.50 87 ALA A C 1
ATOM 617 O O . ALA A 1 87 ? 14.254 -9.150 -5.415 1.00 85.50 87 ALA A O 1
ATOM 618 N N . GLU A 1 88 ? 14.102 -8.651 -3.227 1.00 74.69 88 GLU A N 1
ATOM 619 C CA . GLU A 1 88 ? 14.933 -7.444 -3.336 1.00 74.69 88 GLU A CA 1
ATOM 620 C C . GLU A 1 88 ? 16.339 -7.850 -3.793 1.00 74.69 88 GLU A C 1
ATOM 622 O O . GLU A 1 88 ? 17.002 -8.676 -3.145 1.00 74.69 88 GLU A O 1
ATOM 627 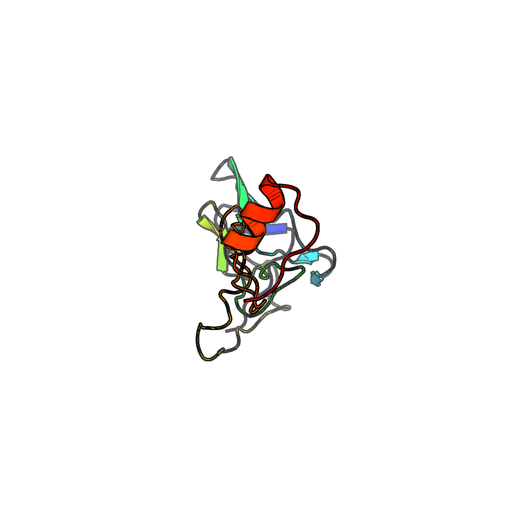N N . GLY A 1 89 ? 16.764 -7.312 -4.932 1.00 63.31 89 GLY A N 1
ATOM 628 C CA . GLY A 1 89 ? 18.114 -7.486 -5.433 1.00 63.31 89 GLY A CA 1
ATOM 629 C C . GLY A 1 89 ? 19.076 -6.668 -4.580 1.00 63.31 89 GLY A C 1
ATOM 630 O O . GLY A 1 89 ? 18.783 -5.536 -4.203 1.00 63.31 89 GLY A O 1
ATOM 631 N N . ARG A 1 90 ? 20.252 -7.221 -4.262 1.00 57.03 90 ARG A N 1
ATOM 632 C CA . ARG A 1 90 ? 21.329 -6.450 -3.627 1.00 57.03 90 ARG A CA 1
ATOM 633 C C . ARG A 1 90 ? 21.856 -5.429 -4.635 1.00 57.03 90 ARG A C 1
ATOM 635 O O . ARG A 1 90 ? 22.842 -5.692 -5.318 1.00 57.03 90 ARG A O 1
ATOM 642 N N . ILE A 1 91 ? 21.212 -4.276 -4.722 1.00 53.25 91 ILE A N 1
ATOM 643 C CA . ILE A 1 91 ? 21.807 -3.109 -5.356 1.00 53.25 91 ILE A CA 1
ATOM 644 C C . ILE A 1 91 ? 23.008 -2.681 -4.506 1.00 53.25 91 ILE A C 1
ATOM 646 O O . ILE A 1 91 ? 22.913 -2.442 -3.301 1.00 53.25 91 ILE A O 1
ATOM 650 N N . ALA A 1 92 ? 24.182 -2.707 -5.128 1.00 44.38 92 ALA A N 1
ATOM 651 C CA . ALA A 1 92 ? 25.357 -2.053 -4.589 1.00 44.38 92 ALA A CA 1
ATOM 652 C C . ALA A 1 92 ? 25.105 -0.536 -4.615 1.00 44.38 92 ALA A C 1
ATOM 654 O O . ALA A 1 92 ? 24.603 -0.023 -5.609 1.00 44.38 92 ALA A O 1
ATOM 655 N N . SER A 1 93 ? 25.465 0.121 -3.511 1.00 49.38 93 SER A N 1
ATOM 656 C CA . SER A 1 93 ? 25.473 1.573 -3.269 1.00 49.38 93 SER A CA 1
ATOM 657 C C . SER A 1 93 ? 24.115 2.319 -3.283 1.00 49.38 93 SER A C 1
ATOM 659 O O . SER A 1 93 ? 23.362 2.267 -4.250 1.00 49.38 93 SER A O 1
ATOM 661 N N . PRO A 1 94 ? 23.810 3.099 -2.226 1.00 50.69 94 PRO A N 1
ATOM 662 C CA . PRO A 1 94 ? 22.546 3.829 -2.063 1.00 50.69 94 PRO A CA 1
ATOM 663 C C . PRO A 1 94 ? 22.425 5.113 -2.913 1.00 50.69 94 PRO A C 1
ATOM 665 O O . PRO A 1 94 ? 21.518 5.908 -2.689 1.00 50.69 94 PRO A O 1
ATOM 668 N N . GLU A 1 95 ? 23.315 5.347 -3.877 1.00 49.12 95 GLU A N 1
ATOM 669 C CA . GLU A 1 95 ? 23.449 6.654 -4.540 1.00 49.12 95 GLU A CA 1
ATOM 670 C C . GLU A 1 95 ? 22.408 6.914 -5.645 1.00 49.12 95 GLU A C 1
ATOM 672 O O . GLU A 1 95 ? 22.197 8.062 -6.017 1.00 49.12 95 GLU A O 1
ATOM 677 N N . PHE A 1 96 ? 21.702 5.887 -6.133 1.00 42.78 96 PHE A N 1
ATOM 678 C CA . PHE A 1 96 ? 20.760 6.026 -7.258 1.00 42.78 96 PHE A CA 1
ATOM 679 C C . PHE A 1 96 ? 19.267 6.018 -6.880 1.00 42.78 96 PHE A C 1
ATOM 681 O O . PHE A 1 96 ? 18.424 6.234 -7.746 1.00 42.78 96 PHE A O 1
ATOM 688 N N . LEU A 1 97 ? 18.910 5.810 -5.607 1.00 47.72 97 LEU A N 1
ATOM 689 C CA . LEU A 1 97 ? 17.504 5.682 -5.175 1.00 47.72 97 LEU A CA 1
ATOM 690 C C . LEU A 1 97 ? 16.879 6.951 -4.579 1.00 47.72 97 LEU A C 1
ATOM 692 O O . LEU A 1 97 ? 15.711 6.943 -4.199 1.00 47.72 97 LEU A O 1
ATOM 696 N N . ALA A 1 98 ? 17.620 8.056 -4.523 1.00 43.31 98 ALA A N 1
ATOM 697 C CA . ALA A 1 98 ? 17.107 9.348 -4.065 1.00 43.31 98 ALA A CA 1
ATOM 698 C C . ALA A 1 98 ? 16.424 10.173 -5.181 1.00 43.31 98 ALA A C 1
ATOM 700 O O . ALA A 1 98 ? 16.216 11.368 -5.003 1.00 43.31 98 ALA A O 1
ATOM 701 N N . ALA A 1 99 ? 16.097 9.575 -6.334 1.00 46.53 99 ALA A N 1
ATOM 702 C CA . ALA A 1 99 ? 15.655 10.330 -7.510 1.00 46.53 99 ALA A CA 1
ATOM 703 C C . ALA A 1 99 ? 14.139 10.620 -7.588 1.00 46.53 99 ALA A C 1
ATOM 705 O O . ALA A 1 99 ? 13.762 11.582 -8.240 1.00 46.53 99 ALA A O 1
ATOM 706 N N . GLU A 1 100 ? 13.257 9.879 -6.903 1.00 43.28 100 GLU A N 1
ATOM 707 C CA . GLU A 1 100 ? 11.795 10.010 -7.129 1.00 43.28 100 GLU A CA 1
ATOM 708 C C . GLU A 1 100 ? 10.992 10.377 -5.858 1.00 43.28 100 GLU A C 1
ATOM 710 O O . GLU A 1 100 ? 9.769 10.290 -5.838 1.00 43.28 100 GLU A O 1
ATOM 715 N N . ALA A 1 101 ? 11.653 10.808 -4.774 1.00 41.91 101 ALA A N 1
ATOM 716 C CA . ALA A 1 101 ? 10.988 11.392 -3.594 1.00 41.91 101 ALA A CA 1
ATOM 717 C C . ALA A 1 101 ? 11.059 12.936 -3.556 1.00 41.91 101 ALA A C 1
ATOM 719 O O . ALA A 1 101 ? 10.403 13.568 -2.730 1.00 41.91 101 ALA A O 1
ATOM 720 N N . GLU A 1 102 ? 11.814 13.554 -4.469 1.00 38.56 102 GLU A N 1
ATOM 721 C CA . GLU A 1 102 ? 12.040 15.009 -4.543 1.00 38.56 102 GLU A CA 1
ATOM 722 C C . GLU A 1 102 ? 11.184 15.715 -5.616 1.00 38.56 102 GLU A C 1
ATOM 724 O O . GLU A 1 102 ? 11.352 16.902 -5.857 1.00 38.56 102 GLU A O 1
ATOM 729 N N . VAL A 1 103 ? 10.209 15.053 -6.253 1.00 44.16 103 VAL A N 1
ATOM 730 C CA . VAL A 1 103 ? 9.328 15.731 -7.239 1.00 44.16 103 VAL A CA 1
ATOM 731 C C . VAL A 1 103 ? 8.188 16.521 -6.564 1.00 44.16 103 VAL A C 1
ATOM 733 O O . VAL A 1 103 ? 7.534 17.349 -7.192 1.00 44.16 103 VAL A O 1
ATOM 736 N N . ALA A 1 104 ? 7.987 16.369 -5.250 1.00 46.97 104 ALA A N 1
ATOM 737 C CA . ALA A 1 104 ? 6.948 17.091 -4.503 1.00 46.97 104 ALA A CA 1
ATOM 738 C C . ALA A 1 104 ? 7.432 18.377 -3.795 1.00 46.97 104 ALA A C 1
ATOM 740 O O . ALA A 1 104 ? 6.624 19.050 -3.153 1.00 46.97 104 ALA A O 1
ATOM 741 N N . LYS A 1 105 ? 8.718 18.751 -3.904 1.00 40.69 105 LYS A N 1
ATOM 742 C CA . LYS A 1 105 ? 9.270 19.960 -3.258 1.00 40.69 105 LYS A CA 1
ATOM 743 C C . LYS A 1 105 ? 10.063 20.879 -4.199 1.00 40.69 105 LYS A C 1
ATOM 745 O O . LYS A 1 105 ? 10.836 21.708 -3.741 1.00 40.69 105 LYS A O 1
ATOM 750 N N . ALA A 1 106 ? 9.817 20.830 -5.506 1.00 40.84 106 ALA A N 1
ATOM 751 C CA . ALA A 1 106 ? 10.310 21.847 -6.442 1.00 40.84 106 ALA A CA 1
ATOM 752 C C . ALA A 1 106 ? 9.322 23.025 -6.551 1.00 40.84 106 ALA A C 1
ATOM 754 O O . ALA A 1 106 ? 8.810 23.359 -7.616 1.00 40.84 106 ALA A O 1
ATOM 755 N N . GLY A 1 107 ? 9.033 23.649 -5.410 1.00 46.78 107 GLY A N 1
ATOM 756 C CA . GLY A 1 107 ? 8.391 24.953 -5.326 1.00 46.78 107 GLY A CA 1
ATOM 757 C C . GLY A 1 107 ? 9.379 25.926 -4.699 1.00 46.78 107 GLY A C 1
ATOM 758 O O . GLY A 1 107 ? 9.591 25.871 -3.494 1.00 46.78 107 GLY A O 1
ATOM 759 N N . ALA A 1 108 ? 9.934 26.809 -5.533 1.00 48.62 108 ALA A N 1
ATOM 760 C CA . ALA A 1 108 ? 10.900 27.870 -5.230 1.00 48.62 108 ALA A CA 1
ATOM 761 C C . ALA A 1 108 ? 12.375 27.443 -5.065 1.00 48.62 108 ALA A C 1
ATOM 763 O O . ALA A 1 108 ? 12.796 26.948 -4.027 1.00 48.62 108 ALA A O 1
ATOM 764 N N . GLY A 1 109 ? 13.182 27.790 -6.078 1.00 45.59 109 GLY A N 1
ATOM 765 C CA . GLY A 1 109 ? 14.619 28.029 -5.907 1.00 45.59 109 GLY A CA 1
ATOM 766 C C . GLY A 1 109 ? 15.550 27.090 -6.666 1.00 45.59 109 GLY A C 1
ATOM 767 O O . GLY A 1 109 ? 16.162 26.222 -6.065 1.00 45.59 109 GLY A O 1
ATOM 768 N N . ASN A 1 110 ? 15.682 27.291 -7.979 1.00 47.81 110 ASN A N 1
ATOM 769 C CA . ASN A 1 110 ? 16.968 27.531 -8.651 1.00 47.81 110 ASN A CA 1
ATOM 770 C C . ASN A 1 110 ? 16.781 27.382 -10.161 1.00 47.81 110 ASN A C 1
ATOM 772 O O . ASN A 1 110 ? 16.668 26.279 -10.689 1.00 47.81 110 ASN A O 1
ATOM 776 N N . ALA A 1 111 ? 16.807 28.512 -10.870 1.00 44.75 111 ALA A N 1
ATOM 777 C CA . ALA A 1 111 ? 17.235 28.490 -12.257 1.00 44.75 111 ALA A CA 1
ATOM 778 C C . ALA A 1 111 ? 18.677 27.973 -12.242 1.00 44.75 111 ALA A C 1
ATOM 780 O O . ALA A 1 111 ? 19.571 28.652 -11.732 1.00 44.75 111 ALA A O 1
ATOM 781 N N . ALA A 1 112 ? 18.876 26.744 -12.715 1.00 52.03 112 ALA A N 1
ATOM 782 C CA . ALA A 1 112 ? 20.198 26.224 -13.001 1.00 52.03 112 ALA A CA 1
ATOM 783 C C . ALA A 1 112 ? 20.947 27.275 -13.828 1.00 52.03 112 ALA A C 1
ATOM 785 O O . ALA A 1 112 ? 20.374 27.859 -14.754 1.00 52.03 112 ALA A O 1
ATOM 786 N N . SER A 1 113 ? 22.204 27.538 -13.472 1.00 56.47 113 SER A N 1
ATOM 787 C CA . SER A 1 113 ? 23.125 28.291 -14.313 1.00 56.47 113 SER A CA 1
ATOM 788 C C . SER A 1 113 ? 23.307 27.501 -15.602 1.00 56.47 113 SER A C 1
ATOM 790 O O . SER A 1 113 ? 24.201 26.666 -15.725 1.00 56.47 113 SER A O 1
ATOM 792 N N . VAL A 1 114 ? 22.398 27.712 -16.547 1.00 54.00 114 VAL A N 1
ATOM 793 C CA . VAL A 1 114 ? 22.644 27.362 -17.930 1.00 54.00 114 VAL A CA 1
ATOM 794 C C . VAL A 1 114 ? 23.870 28.160 -18.331 1.00 54.00 114 VAL A C 1
ATOM 796 O O . VAL A 1 114 ? 23.933 29.364 -18.077 1.00 54.00 114 VAL A O 1
ATOM 799 N N . ASP A 1 115 ? 24.839 27.480 -18.928 1.00 61.06 115 ASP A N 1
ATOM 800 C CA . ASP A 1 115 ? 26.014 28.061 -19.578 1.00 61.06 115 ASP A CA 1
ATOM 801 C C . ASP A 1 115 ? 25.575 28.833 -20.839 1.00 61.06 115 ASP A C 1
ATOM 803 O O . ASP A 1 115 ? 25.926 28.563 -21.984 1.00 61.06 115 ASP A O 1
ATOM 807 N N . SER A 1 116 ? 24.641 29.752 -20.635 1.00 62.69 116 SER A N 1
ATOM 808 C CA . SER A 1 116 ? 24.312 30.822 -21.540 1.00 62.69 116 SER A CA 1
ATOM 809 C C . SER A 1 116 ? 25.280 31.917 -21.146 1.00 62.69 116 SER A C 1
ATOM 811 O O . SER A 1 116 ? 25.261 32.341 -19.996 1.00 62.69 116 SER A O 1
ATOM 813 N N . GLY A 1 117 ? 26.118 32.389 -22.068 1.00 72.19 117 GLY A N 1
ATOM 814 C CA . GLY A 1 117 ? 27.011 33.541 -21.853 1.00 72.19 117 GLY A CA 1
ATOM 815 C C . GLY A 1 117 ? 26.271 34.869 -21.612 1.00 72.19 117 GLY A C 1
ATOM 816 O O . GLY A 1 117 ? 26.691 35.908 -22.102 1.00 72.19 117 GLY A O 1
ATOM 817 N N . ILE A 1 118 ? 25.119 34.825 -20.943 1.00 76.75 118 ILE A N 1
ATOM 818 C CA . ILE A 1 118 ? 24.243 35.913 -20.543 1.00 76.75 118 ILE A CA 1
ATOM 819 C C . ILE A 1 118 ? 24.004 35.722 -19.048 1.00 76.75 118 ILE A C 1
ATOM 821 O O . ILE A 1 118 ? 23.471 34.702 -18.610 1.00 76.75 118 ILE A O 1
ATOM 825 N N . CYS A 1 119 ? 24.399 36.714 -18.262 1.00 79.44 119 CYS A N 1
ATOM 826 C CA . CYS A 1 119 ? 24.307 36.630 -16.819 1.00 79.44 119 CYS A CA 1
ATOM 827 C C . CYS A 1 119 ? 22.843 36.669 -16.336 1.00 79.44 119 CYS A C 1
ATOM 829 O O . CYS A 1 119 ? 21.992 37.331 -16.933 1.00 79.44 119 CYS A O 1
ATOM 831 N N . LEU A 1 120 ? 22.524 35.974 -15.237 1.00 79.06 120 LEU A N 1
ATOM 832 C CA . LEU A 1 120 ? 21.154 35.938 -14.700 1.00 79.06 120 LEU A CA 1
ATOM 833 C C . LEU A 1 120 ? 20.654 37.337 -14.292 1.00 79.06 120 LEU A C 1
ATOM 835 O O . LEU A 1 120 ? 19.469 37.633 -14.431 1.00 79.06 120 LEU A O 1
ATOM 839 N N . SER A 1 121 ? 21.549 38.214 -13.826 1.00 80.31 121 SER A N 1
ATOM 840 C CA . SER A 1 121 ? 21.231 39.626 -13.581 1.00 80.31 121 SER A CA 1
ATOM 841 C C . SER A 1 121 ? 20.914 40.372 -14.879 1.00 80.31 121 SER A C 1
ATOM 843 O O . SER A 1 121 ? 19.906 41.062 -14.937 1.00 80.31 121 SER A O 1
ATOM 845 N N . CYS A 1 122 ? 21.673 40.131 -15.951 1.00 79.75 122 CYS A N 1
ATOM 846 C CA . CYS A 1 122 ? 21.449 40.715 -17.274 1.00 79.75 122 CYS A CA 1
ATOM 847 C C . CYS A 1 122 ? 20.041 40.382 -17.800 1.00 79.75 122 CYS A C 1
ATOM 849 O O . CYS A 1 122 ? 19.353 41.248 -18.334 1.00 79.75 122 CYS A O 1
ATOM 851 N N . MET A 1 123 ? 19.584 39.136 -17.615 1.00 82.50 123 MET A N 1
ATOM 852 C CA . MET A 1 123 ? 18.222 38.736 -17.993 1.00 82.50 123 MET A CA 1
ATOM 853 C C . MET A 1 123 ? 17.144 39.416 -17.144 1.00 82.50 123 MET A C 1
ATOM 855 O O . MET A 1 123 ? 16.098 39.792 -17.672 1.00 82.50 123 MET A O 1
ATOM 859 N N . ARG A 1 124 ? 17.379 39.586 -15.837 1.00 86.94 124 ARG A N 1
ATOM 860 C CA . ARG A 1 124 ? 16.423 40.273 -14.956 1.00 86.94 124 ARG A CA 1
ATOM 861 C C . ARG A 1 124 ? 16.298 41.753 -15.303 1.00 86.94 124 ARG A C 1
ATOM 863 O O . ARG A 1 124 ? 15.178 42.247 -15.397 1.00 86.94 124 ARG A O 1
ATOM 870 N N . ASP A 1 125 ? 17.409 42.429 -15.568 1.00 83.38 125 ASP A N 1
ATOM 871 C CA . ASP A 1 125 ? 17.400 43.847 -15.936 1.00 83.38 125 ASP A CA 1
ATOM 872 C C . ASP A 1 125 ? 16.744 44.070 -17.303 1.00 83.38 125 ASP A C 1
ATOM 874 O O . ASP A 1 125 ? 15.978 45.019 -17.479 1.00 83.38 125 ASP A O 1
ATOM 878 N N . ALA A 1 126 ? 16.958 43.160 -18.257 1.00 85.38 126 ALA A N 1
ATOM 879 C CA . ALA A 1 126 ? 16.274 43.182 -19.549 1.00 85.38 126 ALA A CA 1
ATOM 880 C C . ALA A 1 126 ? 14.754 43.055 -19.403 1.00 85.38 126 ALA A C 1
ATOM 882 O O . ALA A 1 126 ? 14.005 43.793 -20.039 1.00 85.38 126 ALA A O 1
ATOM 883 N N . ALA A 1 127 ? 14.303 42.150 -18.531 1.00 87.31 127 ALA A N 1
ATOM 884 C CA . ALA A 1 127 ? 12.885 41.938 -18.273 1.00 87.31 127 ALA A CA 1
ATOM 885 C C . ALA A 1 127 ? 12.224 43.165 -17.623 1.00 87.31 127 ALA A C 1
ATOM 887 O O . ALA A 1 127 ? 11.099 43.506 -17.979 1.00 87.31 127 ALA A O 1
ATOM 888 N N . VAL A 1 128 ? 12.918 43.852 -16.707 1.00 88.44 128 VAL A N 1
ATOM 889 C CA . VAL A 1 128 ? 12.403 45.073 -16.057 1.00 88.44 128 VAL A CA 1
ATOM 890 C C . VAL A 1 128 ? 12.421 46.271 -17.008 1.00 88.44 128 VAL A C 1
ATOM 892 O O . VAL A 1 128 ? 11.495 47.078 -16.999 1.00 88.44 128 VAL A O 1
ATOM 895 N N . SER A 1 129 ? 13.456 46.392 -17.838 1.00 87.69 129 SER A N 1
ATOM 896 C CA . SER A 1 129 ? 13.609 47.514 -18.774 1.00 87.69 129 SER A CA 1
ATOM 897 C C . SER A 1 129 ? 12.859 47.333 -20.099 1.00 87.69 129 SER A C 1
ATOM 899 O O . SER A 1 129 ? 12.751 48.286 -20.867 1.00 87.69 129 SER A O 1
ATOM 901 N N . GLY A 1 130 ? 12.336 46.134 -20.378 1.00 88.38 130 GLY A N 1
ATOM 902 C CA . GLY A 1 130 ? 11.681 45.807 -21.646 1.00 88.38 130 GLY A CA 1
ATOM 903 C C . GLY A 1 130 ? 12.648 45.713 -22.831 1.00 88.38 130 GLY A C 1
ATOM 904 O O . GLY A 1 130 ? 12.232 45.869 -23.980 1.00 88.38 130 GLY A O 1
ATOM 905 N N . ALA A 1 131 ? 13.938 45.488 -22.576 1.00 84.81 131 ALA A N 1
ATOM 906 C CA . ALA A 1 131 ? 14.942 45.378 -23.626 1.00 84.81 131 ALA A CA 1
ATOM 907 C C . ALA A 1 131 ? 14.691 44.134 -24.494 1.00 84.81 131 ALA A C 1
ATOM 909 O O . ALA A 1 131 ? 14.600 43.013 -23.995 1.00 84.81 131 ALA A O 1
ATOM 910 N N . THR A 1 132 ? 14.609 44.324 -25.811 1.00 83.25 132 THR A N 1
ATOM 911 C CA . THR A 1 132 ? 14.319 43.250 -26.776 1.00 83.25 132 THR A CA 1
ATOM 912 C C . THR A 1 132 ? 15.561 42.480 -27.233 1.00 83.25 132 THR A C 1
ATOM 914 O O . THR A 1 132 ? 15.423 41.434 -27.864 1.00 83.25 132 THR A O 1
ATOM 917 N N . LEU A 1 133 ? 16.770 42.966 -26.921 1.00 81.69 133 LEU A N 1
ATOM 918 C CA . LEU A 1 133 ? 18.030 42.345 -27.332 1.00 81.69 133 LEU A CA 1
ATOM 919 C C . LEU A 1 133 ? 19.109 42.494 -26.250 1.00 81.69 133 LEU A C 1
ATOM 921 O O . LEU A 1 133 ? 19.296 43.578 -25.701 1.00 81.69 133 LEU A O 1
ATOM 925 N N . LEU A 1 134 ? 19.832 41.404 -25.970 1.00 75.19 134 LEU A N 1
ATOM 926 C CA . LEU A 1 134 ? 20.950 41.362 -25.024 1.00 75.19 134 LEU A CA 1
ATOM 927 C C . LEU A 1 134 ? 22.224 40.911 -25.730 1.00 75.19 134 LEU A C 1
ATOM 929 O O . LEU A 1 134 ? 22.251 39.862 -26.375 1.00 75.19 134 LEU A O 1
ATOM 933 N N . VAL A 1 135 ? 23.282 41.706 -25.591 1.00 75.75 135 VAL A N 1
ATOM 934 C CA . VAL A 1 135 ? 24.606 41.416 -26.148 1.00 75.75 135 VAL A CA 1
ATOM 935 C C . VAL A 1 135 ? 25.437 40.699 -25.089 1.00 75.75 135 VAL A C 1
ATOM 937 O O . VAL A 1 135 ? 25.420 41.076 -23.919 1.00 75.75 135 VAL A O 1
ATOM 940 N N . ARG A 1 136 ? 26.148 39.647 -25.500 1.00 72.56 136 ARG A N 1
ATOM 941 C CA . ARG A 1 136 ? 27.112 38.947 -24.644 1.00 72.56 136 ARG A CA 1
ATOM 942 C C . ARG A 1 136 ? 28.402 39.768 -24.595 1.00 72.56 136 ARG A C 1
ATOM 944 O O . ARG A 1 136 ? 28.869 40.191 -25.650 1.00 72.56 136 ARG A O 1
ATOM 951 N N . SER A 1 137 ? 28.929 40.015 -23.399 1.00 65.94 137 SER A N 1
ATOM 952 C CA . SER A 1 137 ? 30.233 40.662 -23.178 1.00 65.94 137 SER A CA 1
ATOM 953 C C . SER A 1 137 ? 31.386 39.702 -23.415 1.00 65.94 137 SER A C 1
ATOM 955 O O . SER A 1 137 ? 31.251 38.554 -22.930 1.00 65.94 137 SER A O 1
#

Radius of gyration: 22.75 Å; chains: 1; bounding box: 41×64×43 Å

Organism: NCBI:txid3075126

Secondary structure (DSSP, 8-state):
--EEBPBTT-EETTS-EE---EEEEEETTEEEPBTT-EEEETTTTEEEEB----SS-EETTEEBPBTT-BBTTSPBEE-S-SSSEE-----S-GGGSSSSSSTT--SS--------SS-HHHHHHHHHHT-S-----

InterPro domains:
  IPR008727 PAAR motif [PF05488] (9-79)

Foldseek 3Di:
DWFAFAFFQFAWPQRKTFHDADPVDDDPNTHTHFFQGWIQHPNVRDIWGFHDAAQPDDDPLTHTHTAQGATPVGITTHHPDDPHTDDRDPDPDPPPRPPRPCPVPPDDDDDPPDPPLADPVNVVVCVVVVPPDDDRD

Sequence (137 aa):
MPKAFITIGDKTSHGGTVISGDLTFMVHGKPVARVGDQTVCPRCQGTFAITTGALDMFSLGAAVARHGDRTACGATLIASQATSTHAEGRIASPEFLAAEAEVAKAGAGNAASVDSGICLSCMRDAAVSGATLLVRS

pLDDT: mean 83.19, std 18.85, range [38.56, 98.12]